Protein AF-J9DY58-F1 (afdb_monomer_lite)

Organism: Wuchereria bancrofti (NCBI:txid6293)

Radius of gyration: 15.3 Å; chains: 1; bounding box: 44×29×48 Å

Foldseek 3Di:
DWDKDWDDDPPPWTWIWTDDFQKIWIATPPVRHTPDIDGDPAGFPDKDKAWACDPDPPDDTFIAMWTDDQFWIWGQTPPPRDIDIDGHPAGFPDWDGDPHTIDTDGDDPDPDD

Sequence (113 aa):
EHKIRYRSSSKCGGEKLVILDDSVTVQEYPSGVVRRRLTADFTLLDAFWCEFPNTSADDDPLRGVCLIGHKNLIFASDTDWISYTITLPFTVKRVFRSALGLILQRTAPLPSS

Secondary structure (DSSP, 8-state):
-EEEEEEE-SSSSEEEEEEETTEEEEEEETT--EEEEEE-SS-EEEEEEEEE--SSTTSPPEEEEEEEESSEEEEEESSS--EEEEE-SS-EEEEEEETTEEEEEEPPPPP--

Structure (mmCIF, N/CA/C/O backbone):
data_AF-J9DY58-F1
#
_entry.id   AF-J9DY58-F1
#
loop_
_atom_site.group_PDB
_atom_site.id
_atom_site.type_symbol
_atom_site.label_atom_id
_atom_site.label_alt_id
_atom_site.label_comp_id
_atom_site.label_asym_id
_atom_site.label_entity_id
_atom_site.label_seq_id
_atom_site.pdbx_PDB_ins_code
_atom_site.Cartn_x
_atom_site.Cartn_y
_atom_site.Cartn_z
_atom_site.occupancy
_atom_site.B_iso_or_equiv
_atom_site.auth_seq_id
_atom_site.auth_comp_id
_atom_site.auth_asym_id
_atom_site.auth_atom_id
_atom_site.pdbx_PDB_model_num
ATOM 1 N N . GLU A 1 1 ? -11.982 -9.093 0.457 1.00 60.84 1 GLU A N 1
ATOM 2 C CA . GLU A 1 1 ? -12.428 -8.488 -0.832 1.00 60.84 1 GLU A CA 1
ATOM 3 C C . GLU A 1 1 ? -11.266 -8.502 -1.813 1.00 60.84 1 GLU A C 1
ATOM 5 O O . GLU A 1 1 ? -10.152 -8.206 -1.401 1.00 60.84 1 GLU A O 1
ATOM 10 N N . HIS A 1 2 ? -11.506 -8.818 -3.087 1.00 84.06 2 HIS A N 1
ATOM 11 C CA . HIS A 1 2 ? -10.464 -8.801 -4.117 1.00 84.06 2 HIS A CA 1
ATOM 12 C C . HIS A 1 2 ? -10.426 -7.425 -4.795 1.00 84.06 2 HIS A C 1
ATOM 14 O O . HIS A 1 2 ? -11.395 -7.026 -5.441 1.00 84.06 2 HIS A O 1
ATOM 20 N N . LYS A 1 3 ? -9.317 -6.692 -4.650 1.00 93.06 3 LYS A N 1
ATOM 21 C CA . LYS A 1 3 ? -9.095 -5.394 -5.310 1.00 93.06 3 LYS A CA 1
ATOM 22 C C . LYS A 1 3 ? -7.867 -5.478 -6.210 1.00 93.06 3 LYS A C 1
ATOM 24 O O . LYS A 1 3 ? -6.865 -6.088 -5.849 1.00 93.06 3 LYS A O 1
ATOM 29 N N . ILE A 1 4 ? -7.935 -4.852 -7.381 1.00 94.25 4 ILE A N 1
ATOM 30 C CA . ILE A 1 4 ? -6.818 -4.797 -8.328 1.00 94.25 4 ILE A CA 1
ATOM 31 C C . ILE A 1 4 ? -6.557 -3.339 -8.689 1.00 94.25 4 ILE A C 1
ATOM 33 O O . ILE A 1 4 ? -7.490 -2.587 -8.970 1.00 94.25 4 ILE A O 1
ATOM 37 N N . ARG A 1 5 ? -5.287 -2.934 -8.687 1.00 94.88 5 ARG A N 1
ATOM 38 C CA . ARG A 1 5 ? -4.847 -1.609 -9.136 1.00 94.88 5 ARG A CA 1
ATOM 39 C C . ARG A 1 5 ? -3.766 -1.754 -10.194 1.00 94.88 5 ARG A C 1
ATOM 41 O O . ARG A 1 5 ? -3.005 -2.715 -10.169 1.00 94.88 5 ARG A O 1
ATOM 48 N N . TYR A 1 6 ? -3.676 -0.777 -11.084 1.00 94.50 6 TYR A N 1
ATOM 49 C CA . TYR A 1 6 ? -2.659 -0.720 -12.129 1.00 94.50 6 TYR A CA 1
ATOM 50 C C . TYR A 1 6 ? -1.913 0.609 -12.039 1.00 94.50 6 TYR A C 1
ATOM 52 O O . TYR A 1 6 ? -2.527 1.635 -11.737 1.00 94.50 6 TYR A O 1
ATOM 60 N N . ARG A 1 7 ? -0.607 0.596 -12.313 1.00 92.19 7 ARG A N 1
ATOM 61 C CA . ARG A 1 7 ? 0.177 1.805 -12.584 1.00 92.19 7 ARG A CA 1
ATOM 62 C C . ARG A 1 7 ? 1.028 1.611 -13.828 1.00 92.19 7 ARG A C 1
ATOM 64 O O . ARG A 1 7 ? 1.565 0.529 -14.049 1.00 92.19 7 ARG A O 1
ATOM 71 N N . SER A 1 8 ? 1.150 2.657 -14.632 1.00 89.56 8 SER A N 1
ATOM 72 C CA . SER A 1 8 ? 2.052 2.678 -15.782 1.00 89.56 8 SER A CA 1
ATOM 73 C C . SER A 1 8 ? 3.501 2.765 -15.308 1.00 89.56 8 SER A C 1
ATOM 75 O O . SER A 1 8 ? 3.785 3.433 -14.313 1.00 89.56 8 SER A O 1
ATOM 77 N N . SER A 1 9 ? 4.415 2.120 -16.028 1.00 78.94 9 SER A N 1
ATOM 78 C CA . SER A 1 9 ? 5.857 2.297 -15.848 1.00 78.94 9 SER A CA 1
ATOM 79 C C . SER A 1 9 ? 6.421 3.139 -16.993 1.00 78.94 9 SER A C 1
ATOM 81 O O . SER A 1 9 ? 5.827 3.219 -18.067 1.00 78.94 9 SER A O 1
ATOM 83 N N . SER A 1 10 ? 7.568 3.783 -16.771 1.00 71.44 10 SER A N 1
ATOM 84 C CA . SER A 1 10 ? 8.277 4.562 -17.798 1.00 71.44 10 SER A CA 1
ATOM 85 C C . SER A 1 10 ? 8.847 3.690 -18.922 1.00 71.44 10 SER A C 1
ATOM 87 O O . SER A 1 10 ? 9.093 4.178 -20.022 1.00 71.44 10 SER A O 1
ATOM 89 N N . LYS A 1 11 ? 9.036 2.392 -18.666 1.00 70.88 11 LYS A N 1
ATOM 90 C CA . LYS A 1 11 ? 9.352 1.378 -19.680 1.00 70.88 11 LYS A CA 1
ATOM 91 C C . LYS A 1 11 ? 8.044 0.726 -20.129 1.00 70.88 11 LYS A C 1
ATOM 93 O O . LYS A 1 11 ? 7.178 0.513 -19.285 1.00 70.88 11 LYS A O 1
ATOM 98 N N . CYS A 1 12 ? 7.906 0.413 -21.424 1.00 70.38 12 CYS A N 1
ATOM 99 C CA . CYS A 1 12 ? 6.706 -0.213 -21.998 1.00 70.38 12 CYS A CA 1
ATOM 100 C C . CYS A 1 12 ? 6.109 -1.273 -21.056 1.00 70.38 12 CYS A C 1
ATOM 102 O O . CYS A 1 12 ? 6.748 -2.290 -20.791 1.00 70.38 12 CYS A O 1
ATOM 104 N N . GLY A 1 13 ? 4.899 -1.014 -20.552 1.00 85.25 13 GLY A N 1
ATOM 105 C CA . GLY A 1 13 ? 4.224 -1.852 -19.564 1.00 85.25 13 GLY A CA 1
ATOM 106 C C . GLY A 1 13 ? 3.852 -1.091 -18.292 1.00 85.25 13 GLY A C 1
ATOM 107 O O . GLY A 1 13 ? 3.652 0.126 -18.283 1.00 85.25 13 GLY A O 1
ATOM 108 N N . GLY A 1 14 ? 3.712 -1.832 -17.204 1.00 91.50 14 GLY A N 1
ATOM 109 C CA . GLY A 1 14 ? 3.327 -1.289 -15.915 1.00 91.50 14 GLY A CA 1
ATOM 110 C C . GLY A 1 14 ? 3.404 -2.325 -14.814 1.00 91.50 14 GLY A C 1
ATOM 111 O O . GLY A 1 14 ? 3.980 -3.399 -14.971 1.00 91.50 14 GLY A O 1
ATOM 112 N N . GLU A 1 15 ? 2.779 -1.996 -13.699 1.00 94.19 15 GLU A N 1
ATOM 113 C CA . GLU A 1 15 ? 2.619 -2.898 -12.578 1.00 94.19 15 GLU A CA 1
ATOM 114 C C . GLU A 1 15 ? 1.151 -3.039 -12.213 1.00 94.19 15 GLU A C 1
ATOM 116 O O . GLU A 1 15 ? 0.329 -2.138 -12.400 1.00 94.19 15 GLU A O 1
ATOM 121 N N . LYS A 1 16 ? 0.842 -4.197 -11.654 1.00 95.31 16 LYS A N 1
ATOM 122 C CA . LYS A 1 16 ? -0.463 -4.592 -11.171 1.00 95.31 16 LYS A CA 1
ATOM 123 C C . LYS A 1 16 ? -0.331 -4.957 -9.698 1.00 95.31 16 LYS A C 1
ATOM 125 O O . LYS A 1 16 ? 0.443 -5.840 -9.338 1.00 95.31 16 LYS A O 1
ATOM 130 N N . LEU A 1 17 ? -1.107 -4.289 -8.858 1.00 96.06 17 LEU A N 1
ATOM 131 C CA . LEU A 1 17 ? -1.242 -4.589 -7.440 1.00 96.06 17 LEU A CA 1
ATOM 132 C C . LEU A 1 17 ? -2.498 -5.435 -7.245 1.00 96.06 17 LEU A C 1
ATOM 134 O O . LEU A 1 17 ? -3.602 -4.960 -7.508 1.00 96.06 17 LEU A O 1
ATOM 138 N N . VAL A 1 18 ? -2.333 -6.680 -6.814 1.00 96.00 18 VAL A N 1
ATOM 139 C CA . VAL A 1 18 ? -3.426 -7.608 -6.500 1.00 96.00 18 VAL A CA 1
ATOM 140 C C . VAL A 1 18 ? -3.566 -7.691 -4.992 1.00 96.00 18 VAL A C 1
ATOM 142 O O . VAL A 1 18 ? -2.621 -8.078 -4.316 1.00 96.00 18 VAL A O 1
ATOM 145 N N . ILE A 1 19 ? -4.734 -7.329 -4.479 1.00 95.12 19 ILE A N 1
ATOM 146 C CA . ILE A 1 19 ? -5.041 -7.285 -3.052 1.00 95.12 19 ILE A CA 1
ATOM 147 C C . ILE A 1 19 ? -6.073 -8.373 -2.784 1.00 95.12 19 ILE A C 1
ATOM 149 O O . ILE A 1 19 ? -7.186 -8.310 -3.318 1.00 95.12 19 ILE A O 1
ATOM 153 N N . LEU A 1 20 ? -5.690 -9.368 -1.990 1.00 92.94 20 LEU A N 1
ATOM 154 C CA . LEU A 1 20 ? -6.526 -10.500 -1.621 1.00 92.94 20 LEU A CA 1
ATOM 155 C C . LEU A 1 20 ? -6.424 -10.715 -0.115 1.00 92.94 20 LEU A C 1
ATOM 157 O O . LEU A 1 20 ? -5.389 -11.155 0.382 1.00 92.94 20 LEU A O 1
ATOM 161 N N . ASP A 1 21 ? -7.515 -10.403 0.576 1.00 89.94 21 ASP A N 1
ATOM 162 C CA . ASP A 1 21 ? -7.634 -10.493 2.031 1.00 89.94 21 ASP A CA 1
ATOM 163 C C . ASP A 1 21 ? -6.541 -9.683 2.742 1.00 89.94 21 ASP A C 1
ATOM 165 O O . ASP A 1 21 ? -6.570 -8.455 2.671 1.00 89.94 21 ASP A O 1
ATOM 169 N N . ASP A 1 22 ? -5.588 -10.333 3.402 1.00 91.06 22 ASP A N 1
ATOM 170 C CA . ASP A 1 22 ? -4.440 -9.727 4.087 1.00 91.06 22 ASP A CA 1
ATOM 171 C C . ASP A 1 22 ? -3.162 -9.687 3.228 1.00 91.06 22 ASP A C 1
ATOM 173 O O . ASP A 1 22 ? -2.131 -9.155 3.646 1.00 91.06 22 ASP A O 1
ATOM 177 N N . SER A 1 23 ? -3.225 -10.218 2.007 1.00 93.62 23 SER A N 1
ATOM 178 C CA . SER A 1 23 ? -2.089 -10.349 1.103 1.00 93.62 23 SER A CA 1
ATOM 179 C C . SER A 1 23 ? -2.140 -9.349 -0.051 1.00 93.62 23 SER A C 1
ATOM 181 O O . SER A 1 23 ? -3.189 -9.022 -0.612 1.00 93.62 23 SER A O 1
ATOM 183 N N . VAL A 1 24 ? -0.963 -8.870 -0.442 1.00 95.62 24 VAL A N 1
ATOM 184 C CA . VAL A 1 24 ? -0.763 -7.944 -1.550 1.00 95.62 24 VAL A CA 1
ATOM 185 C C . VAL A 1 24 ? 0.353 -8.468 -2.440 1.00 95.62 24 VAL A C 1
ATOM 187 O O . VAL A 1 24 ? 1.487 -8.661 -2.010 1.00 95.62 24 VAL A O 1
ATOM 190 N N . THR A 1 25 ? 0.041 -8.688 -3.711 1.00 96.00 25 THR A N 1
ATOM 191 C CA . THR A 1 25 ? 1.005 -9.136 -4.716 1.00 96.00 25 THR A CA 1
ATOM 192 C C . THR A 1 25 ? 1.256 -8.028 -5.727 1.00 96.00 25 THR A C 1
ATOM 194 O O . THR A 1 25 ? 0.324 -7.545 -6.368 1.00 96.00 25 THR A O 1
ATOM 197 N N . VAL A 1 26 ? 2.522 -7.658 -5.906 1.00 94.44 26 VAL A N 1
ATOM 198 C CA . VAL A 1 26 ? 2.978 -6.773 -6.982 1.00 94.44 26 VAL A CA 1
ATOM 199 C C . VAL A 1 26 ? 3.393 -7.640 -8.164 1.00 94.44 26 VAL A C 1
ATOM 201 O O . VAL A 1 26 ? 4.251 -8.517 -8.033 1.00 94.44 26 VAL A O 1
ATOM 204 N N . GLN A 1 27 ? 2.772 -7.411 -9.313 1.00 95.06 27 GLN A N 1
ATOM 205 C CA . GLN A 1 27 ? 3.036 -8.112 -10.565 1.00 95.06 27 GLN A CA 1
ATOM 206 C C . GLN A 1 27 ? 3.432 -7.111 -11.639 1.00 95.06 27 GLN A C 1
ATOM 208 O O . GLN A 1 27 ? 2.937 -5.988 -11.664 1.00 95.06 27 GLN A O 1
ATOM 213 N N . GLU A 1 28 ? 4.264 -7.532 -12.573 1.00 93.38 28 GLU A N 1
ATOM 214 C CA . GLU A 1 28 ? 4.415 -6.819 -13.831 1.00 93.38 28 GLU A CA 1
ATOM 215 C C . GLU A 1 28 ? 3.174 -6.961 -14.705 1.00 93.38 28 GLU A C 1
ATOM 217 O O . GLU A 1 28 ? 2.506 -7.998 -14.729 1.00 93.38 28 GLU A O 1
ATOM 222 N N . TYR A 1 29 ? 2.898 -5.922 -15.481 1.00 91.31 29 TYR A N 1
ATOM 223 C CA . TYR A 1 29 ? 1.833 -5.900 -16.464 1.00 91.31 29 TYR A CA 1
ATOM 224 C C . TYR A 1 29 ? 2.391 -5.527 -17.847 1.00 91.31 29 TYR A C 1
ATOM 226 O O . TYR A 1 29 ? 3.104 -4.527 -17.960 1.00 91.31 29 TYR A O 1
ATOM 234 N N . PRO A 1 30 ? 2.064 -6.281 -18.915 1.00 91.00 30 PRO A N 1
ATOM 235 C CA . PRO A 1 30 ? 1.111 -7.397 -18.957 1.00 91.00 30 PRO A CA 1
ATOM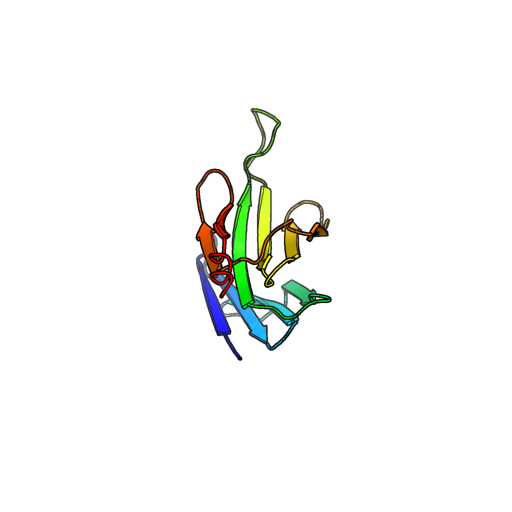 236 C C . PRO A 1 30 ? 1.707 -8.788 -18.672 1.00 91.00 30 PRO A C 1
ATOM 238 O O . PRO A 1 30 ? 0.956 -9.757 -18.679 1.00 91.00 30 PRO A O 1
ATOM 241 N N . SER A 1 31 ? 3.018 -8.915 -18.427 1.00 91.44 31 SER A N 1
ATOM 242 C CA . SER A 1 31 ? 3.703 -10.221 -18.322 1.00 91.44 31 SER A CA 1
ATOM 243 C C . SER A 1 31 ? 3.184 -11.123 -17.192 1.00 91.44 31 SER A C 1
ATOM 245 O O . SER A 1 31 ? 3.299 -12.342 -17.284 1.00 91.44 31 SER A O 1
ATOM 247 N N . GLY A 1 32 ? 2.623 -10.548 -16.122 1.00 91.62 32 GLY A N 1
ATOM 248 C CA . GLY A 1 32 ? 2.111 -11.282 -14.963 1.00 91.62 32 GLY A CA 1
ATOM 249 C C . GLY A 1 32 ? 3.197 -11.792 -14.011 1.00 91.62 32 GLY A C 1
ATOM 250 O O . GLY A 1 32 ? 2.875 -12.460 -13.026 1.00 91.62 32 GLY A O 1
ATOM 251 N N . VAL A 1 33 ? 4.472 -11.476 -14.268 1.00 94.19 33 VAL A N 1
ATOM 252 C CA . VAL A 1 33 ? 5.599 -11.888 -13.422 1.00 94.19 33 VAL A CA 1
ATOM 253 C C . VAL A 1 33 ? 5.430 -11.297 -12.025 1.00 94.19 33 VAL A C 1
ATOM 255 O O . VAL A 1 33 ? 5.303 -10.084 -11.861 1.00 94.19 33 VAL A O 1
ATOM 258 N N . VAL A 1 34 ? 5.434 -12.153 -11.002 1.00 94.12 34 VAL A N 1
ATOM 259 C CA . VAL A 1 34 ? 5.345 -11.720 -9.602 1.00 94.12 34 VAL A CA 1
ATOM 260 C C . VAL A 1 34 ? 6.674 -11.098 -9.189 1.00 94.12 34 VAL A C 1
ATOM 262 O O . VAL A 1 34 ? 7.698 -11.774 -9.156 1.00 94.12 34 VAL A O 1
ATOM 265 N N . ARG A 1 35 ? 6.640 -9.811 -8.843 1.00 90.88 35 ARG A N 1
ATOM 266 C CA . ARG A 1 35 ? 7.796 -9.055 -8.349 1.00 90.88 35 ARG A CA 1
ATOM 267 C C . ARG A 1 35 ? 7.926 -9.153 -6.838 1.00 90.88 35 ARG A C 1
ATOM 269 O O . ARG A 1 35 ? 9.025 -9.344 -6.329 1.00 90.88 35 ARG A O 1
ATOM 276 N N . ARG A 1 36 ? 6.805 -9.041 -6.122 1.00 91.50 36 ARG A N 1
ATOM 277 C CA . ARG A 1 36 ? 6.789 -9.047 -4.656 1.00 91.50 36 ARG A CA 1
ATOM 278 C C . ARG A 1 36 ? 5.478 -9.596 -4.115 1.00 91.50 36 ARG A C 1
ATOM 280 O O . ARG A 1 36 ? 4.422 -9.398 -4.716 1.00 91.50 36 ARG A O 1
ATOM 287 N N . ARG A 1 37 ? 5.550 -10.249 -2.957 1.00 93.62 37 ARG A N 1
ATOM 288 C CA . ARG A 1 37 ? 4.399 -10.605 -2.124 1.00 93.62 37 ARG A CA 1
ATOM 289 C C . ARG A 1 37 ? 4.589 -9.986 -0.749 1.00 93.62 37 ARG A C 1
ATOM 291 O O . ARG A 1 37 ? 5.681 -10.051 -0.193 1.00 93.62 37 ARG A O 1
ATOM 298 N N . LEU A 1 38 ? 3.537 -9.364 -0.252 1.00 93.69 38 LEU A N 1
ATOM 299 C CA . LEU A 1 38 ? 3.466 -8.694 1.034 1.00 93.69 38 LEU A CA 1
ATOM 300 C C . LEU A 1 38 ? 2.256 -9.258 1.768 1.00 93.69 38 LEU A C 1
ATOM 302 O O . LEU A 1 38 ? 1.212 -9.456 1.152 1.00 93.69 38 LEU A O 1
ATOM 306 N N . THR A 1 39 ? 2.390 -9.489 3.065 1.00 93.75 39 THR A N 1
ATOM 307 C CA . THR A 1 39 ? 1.293 -9.963 3.909 1.00 93.75 39 THR A CA 1
ATOM 308 C C . THR A 1 39 ? 1.221 -9.060 5.124 1.00 93.75 39 THR A C 1
ATOM 310 O O . THR A 1 39 ? 2.247 -8.790 5.748 1.00 93.75 39 THR A O 1
ATOM 313 N N . ALA A 1 40 ? 0.028 -8.558 5.424 1.00 93.19 40 ALA A N 1
ATOM 314 C CA . ALA A 1 40 ? -0.237 -7.836 6.654 1.00 93.19 40 ALA A CA 1
ATOM 315 C C . ALA A 1 40 ? -0.565 -8.826 7.777 1.00 93.19 40 ALA A C 1
ATOM 317 O O . ALA A 1 40 ? -1.277 -9.801 7.570 1.00 93.19 40 ALA A O 1
ATOM 318 N N . ASP A 1 41 ? -0.102 -8.538 8.986 1.00 92.06 41 ASP A N 1
ATOM 319 C CA . ASP A 1 41 ? -0.480 -9.235 10.221 1.00 92.06 41 ASP A CA 1
ATOM 320 C C . ASP A 1 41 ? -1.774 -8.665 10.842 1.00 92.06 41 ASP A C 1
ATOM 322 O O . ASP A 1 41 ? -2.114 -8.929 11.995 1.00 92.06 41 ASP A O 1
ATOM 326 N N . PHE A 1 42 ? -2.518 -7.868 10.072 1.00 92.69 42 PHE A N 1
ATOM 327 C CA . PHE A 1 42 ? -3.768 -7.229 10.464 1.00 92.69 42 PHE A CA 1
ATOM 328 C C . PHE A 1 42 ? -4.775 -7.228 9.314 1.00 92.69 42 PHE A C 1
ATOM 330 O O . PHE A 1 42 ? -4.427 -7.361 8.143 1.00 92.69 42 PHE A O 1
ATOM 337 N N . THR A 1 43 ? -6.044 -6.977 9.644 1.00 91.56 43 THR A N 1
ATOM 338 C CA . THR A 1 43 ? -7.103 -6.815 8.642 1.00 91.56 43 THR A CA 1
ATOM 339 C C . THR A 1 43 ? -6.832 -5.612 7.741 1.00 91.56 43 THR A C 1
ATOM 341 O O . THR A 1 43 ? -6.896 -4.455 8.176 1.00 91.56 43 THR A O 1
ATOM 344 N N . LEU A 1 44 ? -6.545 -5.903 6.476 1.00 93.31 44 LEU A N 1
ATOM 345 C CA . LEU A 1 44 ? -6.235 -4.917 5.456 1.00 93.31 44 LEU A CA 1
ATOM 346 C C . LEU A 1 44 ? -7.5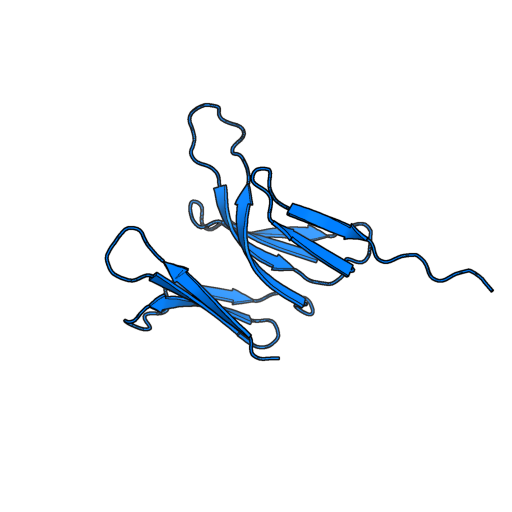10 -4.204 4.986 1.00 93.31 44 LEU A C 1
ATOM 348 O O . LEU A 1 44 ? -8.481 -4.829 4.566 1.00 93.31 44 LEU A O 1
ATOM 352 N N . LEU A 1 45 ? -7.502 -2.875 5.034 1.00 91.06 45 LEU A N 1
ATOM 353 C CA . LEU A 1 45 ? -8.557 -2.033 4.465 1.00 91.06 45 LEU A CA 1
ATOM 354 C C . LEU A 1 45 ? -8.289 -1.730 2.997 1.00 91.06 45 LEU A C 1
ATOM 356 O O . LEU A 1 45 ? -9.195 -1.757 2.154 1.00 91.06 45 LEU A O 1
ATOM 360 N N . ASP A 1 46 ? -7.037 -1.398 2.705 1.00 91.94 46 ASP A N 1
ATOM 361 C CA . ASP A 1 46 ? -6.591 -1.041 1.373 1.00 91.94 46 ASP A CA 1
ATOM 362 C C . ASP A 1 46 ? -5.077 -1.219 1.242 1.00 91.94 46 ASP A C 1
ATOM 364 O O . ASP A 1 46 ? -4.342 -1.267 2.230 1.00 91.94 46 ASP A O 1
ATOM 368 N N . ALA A 1 47 ? -4.611 -1.266 0.002 1.00 95.00 47 ALA A N 1
ATOM 369 C CA . ALA A 1 47 ? -3.203 -1.151 -0.316 1.00 95.00 47 ALA A CA 1
ATOM 370 C C . ALA A 1 47 ? -3.014 -0.366 -1.611 1.00 95.00 47 ALA A C 1
ATOM 372 O O . ALA A 1 47 ? -3.849 -0.399 -2.522 1.00 95.00 47 ALA A O 1
ATOM 373 N N . PHE A 1 48 ? -1.921 0.379 -1.690 1.00 94.75 48 PHE A N 1
ATOM 374 C CA . PHE A 1 48 ? -1.639 1.251 -2.822 1.00 94.75 48 PHE A CA 1
ATOM 375 C C . PHE A 1 48 ? -0.162 1.623 -2.866 1.00 94.75 48 PHE A C 1
ATOM 377 O O . PHE A 1 48 ? 0.526 1.622 -1.849 1.00 94.75 48 PHE A O 1
ATOM 384 N N . TRP A 1 49 ? 0.309 2.007 -4.049 1.00 94.00 49 TRP A N 1
ATOM 385 C CA . TRP A 1 49 ? 1.606 2.659 -4.171 1.00 94.00 49 TRP A CA 1
ATOM 386 C C . TRP A 1 49 ? 1.589 4.019 -3.476 1.00 94.00 49 TRP A C 1
ATOM 388 O O . TRP A 1 49 ? 0.636 4.794 -3.633 1.00 94.00 49 TRP A O 1
ATOM 398 N N . CYS A 1 50 ? 2.640 4.279 -2.713 1.00 93.00 50 CYS A N 1
ATOM 399 C CA . CYS A 1 50 ? 2.844 5.494 -1.942 1.00 93.00 50 CYS A CA 1
ATOM 400 C C . CYS A 1 50 ? 4.303 5.938 -2.053 1.00 93.00 50 CYS A C 1
ATOM 402 O O . CYS A 1 50 ? 5.185 5.154 -2.410 1.00 93.00 50 CYS A O 1
ATOM 404 N N . GLU A 1 51 ? 4.531 7.210 -1.761 1.00 92.00 51 GLU A N 1
ATOM 405 C CA . GLU A 1 51 ? 5.855 7.809 -1.744 1.00 92.00 51 GLU A CA 1
ATOM 406 C C . GLU A 1 51 ? 5.993 8.714 -0.524 1.00 92.00 51 GLU A C 1
ATOM 408 O O . GLU A 1 51 ? 5.017 9.338 -0.106 1.00 92.00 51 GLU A O 1
ATOM 413 N N . PHE A 1 52 ? 7.189 8.757 0.053 1.00 89.94 52 PHE A N 1
ATOM 414 C CA . PHE A 1 52 ? 7.537 9.643 1.157 1.00 89.94 52 PHE A CA 1
ATOM 415 C C . PHE A 1 52 ? 8.776 10.458 0.781 1.00 89.94 52 PHE A C 1
ATOM 417 O O . PHE A 1 52 ? 9.671 9.926 0.120 1.00 89.94 52 PHE A O 1
ATOM 424 N N . PRO A 1 53 ? 8.853 11.738 1.181 1.00 87.56 53 PRO A N 1
ATOM 425 C CA . PRO A 1 53 ? 10.049 12.535 0.950 1.00 87.56 53 PRO A CA 1
ATOM 426 C C . PRO A 1 53 ? 11.243 11.891 1.659 1.00 87.56 53 PRO A C 1
ATOM 428 O O . PRO A 1 53 ? 11.128 11.467 2.812 1.00 87.56 53 PRO A O 1
ATOM 431 N N . ASN A 1 54 ? 12.379 11.818 0.969 1.00 81.44 54 ASN A N 1
ATOM 432 C CA . ASN A 1 54 ? 13.627 11.426 1.602 1.00 81.44 54 ASN A CA 1
ATOM 433 C C . ASN A 1 54 ? 14.208 12.628 2.370 1.00 81.44 54 ASN A C 1
ATOM 435 O O . ASN A 1 54 ? 13.998 13.782 1.997 1.00 81.44 54 ASN A O 1
ATOM 439 N N . THR A 1 55 ? 14.881 12.370 3.489 1.00 73.50 55 THR A N 1
ATOM 440 C CA . THR A 1 55 ? 15.452 13.411 4.359 1.00 73.50 55 THR A CA 1
ATOM 441 C C . THR A 1 55 ? 16.773 13.977 3.837 1.00 73.50 55 THR A C 1
ATOM 443 O O . THR A 1 55 ? 17.219 15.021 4.308 1.00 73.50 55 THR A O 1
ATOM 446 N N . SER A 1 56 ? 17.408 13.303 2.881 1.00 71.31 56 SER 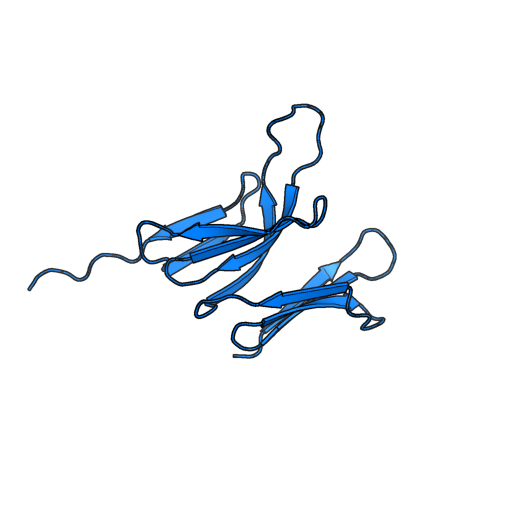A N 1
ATOM 447 C CA . SER A 1 56 ? 18.573 13.778 2.131 1.00 71.31 56 SER A CA 1
ATOM 448 C C . SER A 1 56 ? 18.114 14.636 0.952 1.00 71.31 56 SER A C 1
ATOM 450 O O . SER A 1 56 ? 17.286 14.217 0.149 1.00 71.31 56 SER A O 1
ATOM 452 N N . ALA A 1 57 ? 18.662 15.850 0.843 1.00 58.72 57 ALA A N 1
ATOM 453 C CA . ALA A 1 57 ? 18.265 16.841 -0.163 1.00 58.72 57 ALA A CA 1
ATOM 454 C C . ALA A 1 57 ? 18.511 16.403 -1.623 1.00 58.72 57 ALA A C 1
ATOM 456 O O . ALA A 1 57 ? 17.930 16.994 -2.530 1.00 58.72 57 ALA A O 1
ATOM 457 N N . ASP A 1 58 ? 19.335 15.373 -1.827 1.00 60.22 58 ASP A N 1
ATOM 458 C CA . ASP A 1 58 ? 19.757 14.875 -3.140 1.00 60.22 58 ASP A CA 1
ATOM 459 C C . ASP A 1 58 ? 19.140 13.518 -3.516 1.00 60.22 58 ASP A C 1
ATOM 461 O O . ASP A 1 58 ? 19.424 13.003 -4.597 1.00 60.22 58 ASP A O 1
ATOM 465 N N . ASP A 1 59 ? 18.297 12.931 -2.658 1.00 70.62 59 ASP A N 1
ATOM 466 C CA . ASP A 1 59 ? 17.733 11.610 -2.926 1.00 70.62 59 ASP A CA 1
ATOM 467 C C . ASP A 1 59 ? 16.299 11.673 -3.456 1.00 70.62 59 ASP A C 1
ATOM 469 O O . ASP A 1 59 ? 15.442 12.426 -2.984 1.00 70.62 59 ASP A O 1
ATOM 473 N N . ASP A 1 60 ? 16.026 10.785 -4.412 1.00 81.50 60 ASP A N 1
ATOM 474 C CA . ASP A 1 60 ? 14.679 10.490 -4.881 1.00 81.50 60 ASP A CA 1
ATOM 475 C C . ASP A 1 60 ? 13.741 10.132 -3.705 1.00 81.50 60 ASP A C 1
ATOM 477 O O . ASP A 1 60 ? 14.172 9.532 -2.711 1.00 81.50 60 ASP A O 1
ATOM 481 N N . PRO A 1 61 ? 12.432 10.443 -3.809 1.00 86.06 61 PRO A N 1
ATOM 482 C CA . PRO A 1 61 ? 11.464 10.057 -2.791 1.00 86.06 61 PRO A CA 1
ATOM 483 C C . PRO A 1 61 ? 11.446 8.537 -2.597 1.00 86.06 61 PRO A C 1
ATOM 485 O O . PRO A 1 61 ? 11.530 7.760 -3.554 1.00 86.06 61 PRO A O 1
ATOM 488 N N . LEU A 1 62 ? 11.263 8.111 -1.347 1.00 88.62 62 LEU A N 1
ATOM 489 C CA . LEU A 1 62 ? 11.125 6.705 -0.990 1.00 88.62 62 LEU A CA 1
ATOM 490 C C . LEU A 1 62 ? 9.796 6.186 -1.529 1.00 88.62 62 LEU A C 1
ATOM 492 O O . LEU A 1 62 ? 8.728 6.523 -1.016 1.00 88.62 62 LEU A O 1
ATOM 496 N N . ARG A 1 63 ? 9.864 5.365 -2.574 1.00 90.06 63 ARG A N 1
ATOM 497 C CA . ARG A 1 63 ? 8.702 4.739 -3.210 1.00 90.06 63 ARG A CA 1
ATOM 498 C C . ARG A 1 63 ? 8.482 3.342 -2.660 1.00 90.06 63 ARG A C 1
ATOM 500 O O . ARG A 1 63 ? 9.428 2.634 -2.329 1.00 90.06 63 ARG A O 1
ATOM 507 N N . GLY A 1 64 ? 7.222 2.941 -2.592 1.00 92.62 64 GLY A N 1
ATOM 508 C CA . GLY A 1 64 ? 6.875 1.598 -2.165 1.00 92.62 64 GLY A CA 1
ATOM 509 C C . GLY A 1 64 ? 5.386 1.320 -2.209 1.00 92.62 64 GLY A C 1
ATOM 510 O O . GLY A 1 64 ? 4.598 2.035 -2.839 1.00 92.62 64 GLY A O 1
ATOM 511 N N . VAL A 1 65 ? 5.000 0.265 -1.502 1.00 94.94 65 VAL A N 1
ATOM 512 C CA . VAL A 1 65 ? 3.607 -0.135 -1.319 1.00 94.94 65 VAL A CA 1
ATOM 513 C C . VAL A 1 65 ? 3.214 0.081 0.134 1.00 94.94 65 VAL A C 1
ATOM 515 O O . VAL A 1 65 ? 3.851 -0.432 1.052 1.00 94.94 65 VAL A O 1
ATOM 518 N N . CYS A 1 66 ? 2.130 0.819 0.336 1.00 95.56 66 CYS A N 1
ATOM 519 C CA . CYS A 1 66 ? 1.506 0.999 1.633 1.00 95.56 66 CYS A CA 1
ATOM 520 C C . CYS A 1 66 ? 0.349 0.013 1.790 1.00 95.56 66 CYS A C 1
ATOM 522 O O . CYS A 1 66 ? -0.514 -0.074 0.915 1.00 95.56 66 CYS A O 1
ATOM 524 N N . LEU A 1 67 ? 0.318 -0.693 2.916 1.00 96.12 67 LEU A N 1
ATOM 525 C CA . LEU A 1 67 ? -0.772 -1.558 3.356 1.00 96.12 67 LEU A CA 1
ATOM 526 C C . LEU A 1 67 ? -1.412 -0.893 4.573 1.00 96.12 67 LEU A C 1
ATOM 528 O O . LEU A 1 67 ? -0.738 -0.696 5.583 1.00 96.12 67 LEU A O 1
ATOM 532 N N . ILE A 1 68 ? -2.690 -0.524 4.487 1.00 95.62 68 ILE A N 1
ATOM 533 C CA . ILE A 1 68 ? -3.386 0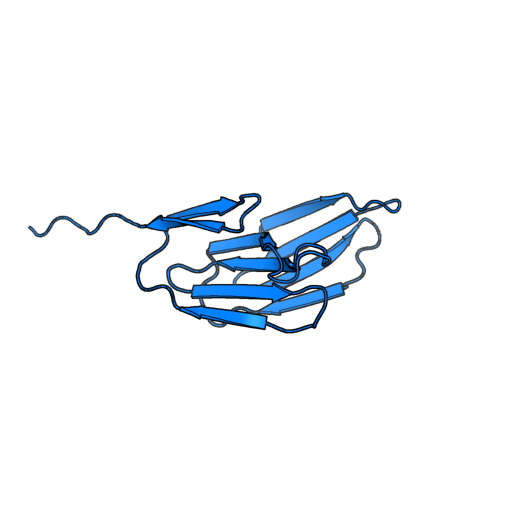.189 5.561 1.00 95.62 68 ILE A CA 1
ATOM 534 C C . ILE A 1 68 ? -4.444 -0.698 6.215 1.00 95.62 68 ILE A C 1
ATOM 536 O O . ILE A 1 68 ? -5.306 -1.262 5.548 1.00 95.62 68 ILE A O 1
ATOM 540 N N . GLY A 1 69 ? -4.395 -0.785 7.539 1.00 94.56 69 GLY A N 1
ATOM 541 C CA . GLY A 1 69 ? -5.431 -1.346 8.397 1.00 94.56 69 GLY A CA 1
ATOM 542 C C . GLY A 1 69 ? -6.122 -0.259 9.221 1.00 94.56 69 GLY A C 1
ATOM 543 O O . GLY A 1 69 ? -5.828 0.930 9.119 1.00 94.56 69 GLY A O 1
ATOM 544 N N . HIS A 1 70 ? -7.035 -0.659 10.105 1.00 93.56 70 HIS A N 1
ATOM 545 C CA . HIS A 1 70 ? -7.745 0.298 10.961 1.00 93.56 70 HIS A CA 1
ATOM 546 C C . HIS A 1 70 ? -6.830 1.063 11.921 1.00 93.56 70 HIS A C 1
ATOM 548 O O . HIS A 1 70 ? -7.087 2.230 12.191 1.00 93.56 70 HIS A O 1
ATOM 554 N N . LYS A 1 71 ? -5.786 0.424 12.447 1.00 95.62 71 LYS A N 1
ATOM 555 C CA . LYS A 1 71 ? -4.827 1.035 13.381 1.00 95.62 71 LYS A CA 1
ATOM 556 C C . LYS A 1 71 ? -3.380 0.736 13.015 1.00 95.62 71 LYS A C 1
ATOM 558 O O . LYS A 1 71 ? -2.492 0.993 13.811 1.00 95.62 71 LYS A O 1
ATOM 563 N N . ASN A 1 72 ? -3.144 0.177 11.837 1.00 96.44 72 ASN A N 1
ATOM 564 C CA . ASN A 1 72 ? -1.822 -0.261 11.425 1.00 96.44 72 ASN A CA 1
ATOM 565 C C . ASN A 1 72 ? -1.545 0.232 10.011 1.00 96.44 72 ASN A C 1
ATOM 567 O O . ASN A 1 72 ? -2.459 0.352 9.195 1.00 96.44 72 ASN A O 1
ATOM 571 N N . LEU A 1 73 ? -0.283 0.512 9.736 1.00 95.75 73 LEU A N 1
ATOM 572 C CA . LEU A 1 73 ? 0.230 0.866 8.426 1.00 95.75 73 LEU A CA 1
ATOM 573 C C . LEU A 1 73 ? 1.541 0.109 8.237 1.00 95.75 73 LEU A C 1
ATOM 575 O O . LEU A 1 73 ? 2.415 0.188 9.092 1.00 95.75 73 LEU A O 1
ATOM 579 N N . ILE A 1 74 ? 1.686 -0.593 7.119 1.00 95.94 74 ILE A N 1
ATOM 580 C CA . ILE A 1 74 ? 2.985 -1.091 6.666 1.00 95.94 74 ILE A CA 1
ATOM 581 C C . ILE A 1 74 ? 3.385 -0.278 5.445 1.00 95.94 74 ILE A C 1
ATOM 583 O O . ILE A 1 74 ? 2.609 -0.174 4.497 1.00 95.94 74 ILE A O 1
ATOM 587 N N . PHE A 1 75 ? 4.592 0.276 5.458 1.00 95.12 75 PHE A N 1
ATOM 588 C CA . PHE A 1 75 ? 5.252 0.801 4.269 1.00 95.12 75 PHE A CA 1
ATOM 589 C C . PHE A 1 75 ? 6.350 -0.171 3.843 1.00 95.12 75 PHE A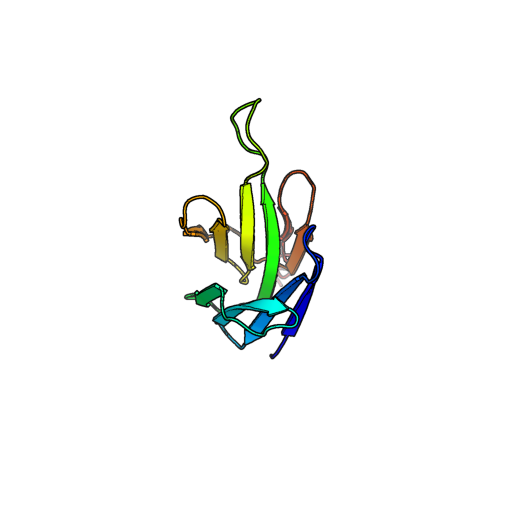 C 1
ATOM 591 O O . PHE A 1 75 ? 7.347 -0.335 4.539 1.00 95.12 75 PHE A O 1
ATOM 598 N N . ALA A 1 76 ? 6.152 -0.836 2.709 1.00 94.44 76 ALA A N 1
ATOM 599 C CA . ALA A 1 76 ? 7.126 -1.736 2.113 1.00 94.44 76 ALA A CA 1
ATOM 600 C C . ALA A 1 76 ? 7.872 -0.996 1.000 1.00 94.44 76 ALA A C 1
ATOM 602 O O . ALA A 1 76 ? 7.326 -0.793 -0.086 1.00 94.44 76 ALA A O 1
ATOM 603 N N . SER A 1 77 ? 9.105 -0.590 1.286 1.00 90.94 77 SER A N 1
ATOM 604 C CA . SER A 1 77 ? 9.933 0.220 0.391 1.00 90.94 77 SER A CA 1
ATOM 605 C C . SER A 1 77 ? 10.461 -0.599 -0.791 1.00 90.94 77 SER A C 1
ATOM 607 O O . SER A 1 77 ? 10.799 -1.779 -0.639 1.00 90.94 77 SER A O 1
ATOM 609 N N . ASP A 1 78 ? 10.491 0.011 -1.978 1.00 87.31 78 ASP A N 1
ATOM 610 C CA . ASP A 1 78 ? 10.989 -0.595 -3.219 1.00 87.31 78 ASP A CA 1
ATOM 611 C C . ASP A 1 78 ? 12.530 -0.598 -3.284 1.00 87.31 78 ASP A C 1
ATOM 613 O O . ASP A 1 78 ? 13.105 -1.387 -4.033 1.00 87.31 78 ASP A O 1
ATOM 617 N N . THR A 1 79 ? 13.207 0.272 -2.524 1.00 78.25 79 THR A N 1
ATOM 618 C CA . THR A 1 79 ? 14.652 0.535 -2.663 1.00 78.25 79 THR A CA 1
ATOM 619 C C . THR A 1 79 ? 15.524 -0.308 -1.739 1.00 78.25 79 THR A C 1
ATOM 621 O O . THR A 1 79 ? 16.553 -0.826 -2.165 1.00 78.25 79 THR A O 1
ATOM 624 N N . ASP A 1 80 ? 15.123 -0.470 -0.483 1.00 73.69 80 ASP A N 1
ATOM 625 C CA . ASP A 1 80 ? 15.943 -1.066 0.581 1.00 73.69 80 ASP A CA 1
ATOM 626 C C . ASP A 1 80 ? 15.400 -2.410 1.088 1.00 73.69 80 ASP A C 1
ATOM 628 O O . ASP A 1 80 ? 15.995 -3.028 1.967 1.00 73.69 80 ASP A O 1
ATOM 632 N N . TRP A 1 81 ? 14.286 -2.887 0.519 1.00 74.44 81 TRP A N 1
ATOM 633 C CA . TRP A 1 81 ? 13.580 -4.104 0.939 1.00 74.44 81 TRP A CA 1
ATOM 634 C C . TRP A 1 81 ? 13.114 -4.086 2.403 1.00 74.44 81 TRP A C 1
ATOM 636 O O . TRP A 1 81 ? 12.634 -5.106 2.909 1.00 74.44 81 TRP A O 1
ATOM 646 N N . ILE A 1 82 ? 13.171 -2.931 3.069 1.00 85.00 82 ILE A N 1
ATOM 647 C CA . ILE A 1 82 ? 12.715 -2.757 4.442 1.00 85.00 82 ILE A CA 1
ATOM 648 C C . ILE A 1 82 ? 11.192 -2.600 4.441 1.00 85.00 82 ILE A C 1
ATOM 650 O O . ILE A 1 82 ? 10.583 -2.005 3.545 1.00 85.00 82 ILE A O 1
ATOM 654 N N . SER A 1 83 ? 10.554 -3.196 5.448 1.00 90.44 83 SER A N 1
ATOM 655 C CA . SER A 1 83 ? 9.131 -3.010 5.727 1.00 90.44 83 SER A CA 1
ATOM 656 C C . SER A 1 83 ? 8.983 -2.296 7.062 1.00 90.44 83 SER A C 1
ATOM 658 O O . SER A 1 83 ? 9.367 -2.823 8.104 1.00 90.44 83 SER A O 1
ATOM 660 N N . TYR A 1 84 ? 8.441 -1.086 7.020 1.00 91.75 84 TYR A N 1
ATOM 661 C CA . TYR A 1 84 ? 8.203 -0.255 8.189 1.00 91.75 84 TYR A CA 1
ATOM 662 C C . TYR A 1 84 ? 6.783 -0.488 8.687 1.00 91.75 84 TYR A C 1
ATOM 664 O O . TYR A 1 84 ? 5.825 -0.101 8.018 1.00 91.75 84 TYR A O 1
ATOM 672 N N . THR A 1 85 ? 6.647 -1.102 9.859 1.00 94.62 85 THR A N 1
ATOM 673 C CA . THR A 1 85 ? 5.349 -1.342 10.499 1.00 94.62 85 THR A CA 1
ATOM 674 C C . THR A 1 85 ? 5.071 -0.264 11.537 1.00 94.62 85 THR A C 1
ATOM 676 O O . THR A 1 85 ? 5.882 -0.012 12.426 1.00 94.62 85 THR A O 1
ATOM 679 N N . ILE A 1 86 ? 3.916 0.382 11.422 1.00 94.19 86 ILE A N 1
ATOM 680 C CA . ILE A 1 86 ? 3.514 1.530 12.229 1.00 94.19 86 ILE A CA 1
ATOM 681 C C . ILE A 1 86 ? 2.159 1.228 12.864 1.00 94.19 86 ILE A C 1
ATOM 683 O O . ILE A 1 86 ? 1.182 0.960 12.163 1.00 94.19 86 ILE A O 1
ATOM 687 N N . THR A 1 87 ? 2.079 1.348 14.189 1.00 96.00 87 THR A N 1
ATOM 688 C CA . THR A 1 87 ? 0.810 1.324 14.926 1.00 96.00 87 THR A CA 1
ATOM 689 C C . THR A 1 87 ? 0.324 2.755 15.142 1.00 96.00 87 THR A C 1
ATOM 691 O O . THR A 1 87 ? 1.029 3.604 15.683 1.00 96.00 87 THR A O 1
ATOM 694 N N . LEU A 1 88 ? -0.900 3.033 14.711 1.00 94.88 88 LEU A N 1
ATOM 695 C CA . LEU A 1 88 ? -1.529 4.344 14.764 1.00 94.88 88 LEU A CA 1
ATOM 696 C C . LEU A 1 88 ? -2.289 4.525 16.087 1.00 94.88 88 LEU A C 1
ATOM 698 O O . LEU A 1 88 ? -3.055 3.643 16.486 1.00 94.88 88 LEU A O 1
ATOM 702 N N . PRO A 1 89 ? -2.188 5.698 16.738 1.00 95.12 89 PRO A N 1
ATOM 703 C CA . PRO A 1 89 ? -2.873 5.970 18.003 1.00 95.12 89 PRO A CA 1
ATOM 704 C C . PRO A 1 89 ? -4.383 6.234 17.835 1.00 95.12 89 PRO A C 1
ATOM 706 O O . PRO A 1 89 ? -5.051 6.685 18.763 1.00 95.12 89 PRO A O 1
ATOM 709 N N . PHE A 1 90 ? -4.949 5.990 16.649 1.00 93.75 90 PHE A N 1
ATOM 710 C CA . PHE A 1 90 ? -6.361 6.194 16.346 1.00 93.75 90 PHE A CA 1
ATOM 711 C C . PHE A 1 90 ? -6.843 5.279 15.216 1.00 93.75 90 PHE A C 1
ATOM 713 O O . PHE A 1 90 ? -6.057 4.796 14.406 1.00 93.75 90 PHE A O 1
ATOM 720 N N . THR A 1 91 ? -8.162 5.085 15.137 1.00 94.50 91 THR A N 1
ATOM 721 C CA . THR A 1 91 ? -8.786 4.305 14.062 1.00 94.50 91 THR A CA 1
ATOM 722 C C . THR A 1 91 ? -8.913 5.131 12.782 1.00 94.50 91 THR A C 1
ATOM 724 O O . THR A 1 91 ? -9.580 6.170 12.770 1.00 94.50 91 THR A O 1
ATOM 727 N N . VAL A 1 92 ? -8.327 4.657 11.689 1.00 93.88 92 VAL A N 1
ATOM 728 C CA . VAL A 1 92 ? -8.388 5.265 10.356 1.00 93.88 92 VAL A CA 1
ATOM 729 C C . VAL A 1 92 ? -9.745 5.005 9.708 1.00 93.88 92 VAL A C 1
ATOM 731 O O . VAL A 1 92 ? -10.222 3.871 9.660 1.00 93.88 92 VAL A O 1
ATOM 734 N N . LYS A 1 93 ? -10.351 6.077 9.190 1.00 92.56 93 LYS A N 1
ATOM 735 C CA . LYS A 1 93 ? -11.580 6.051 8.387 1.00 92.56 93 LYS A CA 1
ATOM 736 C C . LYS A 1 93 ? -11.279 6.091 6.890 1.00 92.56 93 LYS A C 1
ATOM 738 O O . LYS A 1 93 ? -11.937 5.406 6.116 1.00 92.56 93 LYS A O 1
ATOM 743 N N . ARG A 1 94 ? -10.335 6.945 6.476 1.00 91.31 94 ARG A N 1
ATOM 744 C CA . ARG A 1 94 ? -9.916 7.134 5.076 1.00 91.31 94 ARG A CA 1
ATOM 745 C C . ARG A 1 94 ? -8.438 7.495 5.006 1.00 91.31 94 ARG A C 1
ATOM 747 O O . ARG A 1 94 ? -7.911 8.101 5.939 1.00 91.31 94 ARG A O 1
ATOM 754 N N . VAL A 1 95 ? -7.812 7.177 3.879 1.00 92.69 95 VAL A N 1
ATOM 755 C CA . VAL A 1 95 ? -6.437 7.575 3.568 1.00 92.69 95 VAL A CA 1
ATOM 756 C C . VAL A 1 95 ? -6.409 8.345 2.261 1.00 92.69 95 VAL A C 1
ATOM 758 O O . VAL A 1 95 ? -7.023 7.932 1.278 1.00 92.69 95 VAL A O 1
ATOM 761 N N . PHE A 1 96 ? -5.670 9.447 2.256 1.00 91.19 96 PHE A N 1
ATOM 762 C CA . PHE A 1 96 ? -5.385 10.232 1.067 1.00 91.19 96 PHE A CA 1
ATOM 763 C C . PHE A 1 96 ? -3.881 10.227 0.812 1.00 91.19 96 PHE A C 1
ATOM 765 O O . PHE A 1 96 ? -3.079 10.365 1.736 1.00 91.19 96 PHE A O 1
ATOM 772 N N . ARG A 1 97 ? -3.511 10.060 -0.455 1.00 90.25 97 ARG A N 1
ATOM 773 C CA . ARG A 1 97 ? -2.122 10.121 -0.916 1.00 90.25 97 ARG A CA 1
ATOM 774 C C . ARG A 1 97 ? -1.775 11.576 -1.222 1.00 90.25 97 ARG A C 1
ATOM 776 O O . ARG A 1 97 ? -2.597 12.280 -1.806 1.00 90.25 97 ARG A O 1
ATOM 783 N N . SER A 1 98 ? -0.589 12.004 -0.817 1.00 87.50 98 SER A N 1
ATOM 784 C CA . SER A 1 98 ? -0.062 13.358 -0.979 1.00 87.50 98 SER A CA 1
ATOM 785 C C . SER A 1 98 ? 1.401 13.286 -1.419 1.00 87.50 98 SER A C 1
ATOM 787 O O . SER A 1 98 ? 2.071 12.293 -1.154 1.00 87.50 98 SER A O 1
ATOM 789 N N . ALA A 1 99 ? 1.917 14.359 -2.021 1.00 80.62 99 ALA A N 1
ATOM 790 C CA . ALA A 1 99 ? 3.342 14.492 -2.341 1.00 80.62 99 ALA A CA 1
ATOM 791 C C . ALA A 1 99 ? 4.248 14.452 -1.090 1.00 80.62 99 ALA A C 1
ATOM 793 O O . ALA A 1 99 ? 5.443 14.206 -1.192 1.00 80.62 99 ALA A O 1
ATOM 794 N N . LEU A 1 100 ? 3.680 14.691 0.099 1.00 85.81 100 LEU A N 1
ATOM 795 C CA . LEU A 1 100 ? 4.386 14.629 1.385 1.00 85.81 100 LEU A CA 1
ATOM 796 C C . LEU A 1 100 ? 4.153 13.308 2.141 1.00 85.81 100 LEU A C 1
ATOM 798 O O . LEU A 1 100 ? 4.455 13.223 3.329 1.00 85.81 100 LEU A O 1
ATOM 802 N N . GLY A 1 101 ? 3.570 12.292 1.497 1.00 90.75 101 GLY A N 1
ATOM 803 C CA . GLY A 1 101 ? 3.230 11.019 2.131 1.00 90.75 101 GLY A CA 1
ATOM 804 C C . GLY A 1 101 ? 1.728 10.786 2.234 1.00 90.75 101 GLY A C 1
ATOM 805 O O . GLY A 1 101 ? 0.994 10.835 1.244 1.00 90.75 101 GLY A O 1
ATOM 806 N N . LEU A 1 102 ? 1.247 10.491 3.443 1.00 93.50 102 LEU A N 1
ATOM 807 C CA . LEU A 1 102 ? -0.139 10.086 3.680 1.00 93.50 102 LEU A CA 1
ATOM 808 C C . LEU A 1 102 ? -0.866 11.054 4.605 1.00 93.50 102 LEU A C 1
ATOM 810 O O . LEU A 1 102 ? -0.372 11.418 5.668 1.00 93.50 102 LEU A O 1
ATOM 814 N N . ILE A 1 103 ? -2.097 11.393 4.232 1.00 93.75 103 ILE A N 1
ATOM 815 C CA . ILE A 1 103 ? -3.041 12.097 5.096 1.00 93.75 103 ILE A CA 1
ATOM 816 C C . ILE A 1 103 ? -4.064 11.074 5.587 1.00 93.75 103 ILE A C 1
ATOM 818 O O . ILE A 1 103 ? -4.804 10.480 4.798 1.00 93.75 103 ILE A O 1
ATOM 822 N N . LEU A 1 104 ? -4.108 10.866 6.902 1.00 94.50 104 LEU A N 1
ATOM 823 C CA . LEU A 1 104 ? -4.987 9.892 7.545 1.00 94.50 104 LEU A CA 1
ATOM 824 C C . LEU A 1 104 ? -6.182 10.603 8.180 1.00 94.50 104 LEU A C 1
ATOM 826 O O . LEU A 1 104 ? -6.032 11.408 9.098 1.00 94.50 104 LEU A O 1
ATOM 830 N N . GLN A 1 105 ? -7.390 10.278 7.724 1.00 94.12 105 GLN A N 1
ATOM 831 C CA . GLN A 1 105 ? -8.609 10.762 8.357 1.00 94.12 105 GLN A CA 1
ATOM 832 C C . GLN A 1 105 ? -8.982 9.847 9.522 1.00 94.12 105 GLN A C 1
ATOM 834 O O . GLN A 1 105 ? -9.304 8.673 9.328 1.00 94.12 105 GLN A O 1
ATOM 839 N N . ARG A 1 106 ? -8.999 10.407 10.732 1.00 94.44 106 ARG A N 1
ATOM 840 C CA . ARG A 1 106 ? -9.439 9.717 11.948 1.00 94.44 106 ARG A CA 1
ATOM 841 C C . ARG A 1 106 ? -10.954 9.467 11.944 1.00 94.44 106 ARG A C 1
ATOM 843 O O . ARG A 1 106 ? -11.738 10.318 11.526 1.00 94.44 106 ARG A O 1
ATOM 850 N N . THR A 1 107 ? -11.369 8.313 12.460 1.00 92.88 107 THR A N 1
ATOM 851 C CA . THR A 1 107 ? -12.776 8.003 12.761 1.00 92.88 107 THR A CA 1
ATOM 852 C C . THR A 1 107 ? -13.237 8.830 13.959 1.00 92.88 107 THR A C 1
ATOM 854 O O . THR A 1 107 ? -12.540 8.883 14.970 1.00 92.88 107 THR A O 1
ATOM 857 N N . ALA A 1 108 ? -14.390 9.495 13.852 1.00 87.00 108 ALA A N 1
ATOM 858 C CA . ALA A 1 108 ? -14.936 10.256 14.971 1.00 87.00 108 ALA A CA 1
ATOM 859 C C . ALA A 1 108 ? -15.186 9.323 16.171 1.00 87.00 108 ALA A C 1
ATOM 861 O O . ALA A 1 108 ? -15.659 8.202 15.958 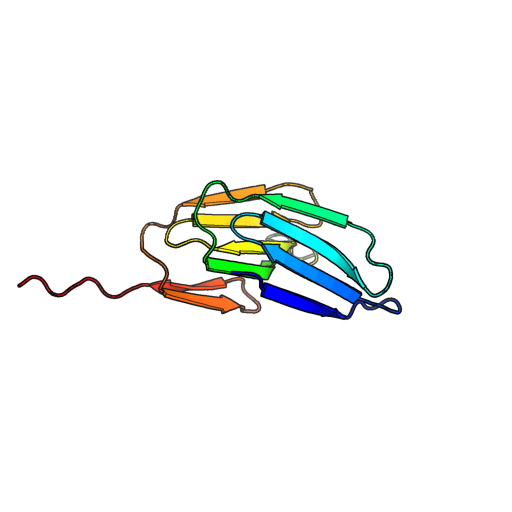1.00 87.00 108 ALA A O 1
ATOM 862 N N . PRO A 1 109 ? -14.864 9.746 17.406 1.00 78.88 109 PRO A N 1
ATOM 863 C CA . PRO A 1 109 ? -15.267 8.996 18.586 1.00 78.88 109 PRO A CA 1
ATOM 864 C C . PRO A 1 109 ? -16.794 8.867 18.596 1.00 78.88 109 PRO A C 1
ATOM 866 O O . PRO A 1 109 ? -17.501 9.802 18.213 1.00 78.88 109 PRO A O 1
ATOM 869 N N . LEU A 1 110 ? -17.294 7.696 18.994 1.00 76.44 110 LEU A N 1
ATOM 870 C CA . LEU A 1 110 ? -18.723 7.523 19.237 1.00 76.44 110 LEU A CA 1
ATOM 871 C C . LEU A 1 110 ? -19.142 8.533 20.317 1.00 76.44 110 LEU A C 1
ATOM 873 O O . LEU A 1 110 ? -18.404 8.685 21.296 1.00 76.44 110 LEU A O 1
ATOM 877 N N . PRO A 1 111 ? -20.268 9.247 20.150 1.00 74.94 111 PRO A N 1
ATOM 878 C CA . PRO A 1 111 ? -20.767 10.117 21.203 1.00 74.94 111 PRO A CA 1
ATOM 879 C C . PRO A 1 111 ? -21.008 9.270 22.455 1.00 74.94 111 PRO A C 1
ATOM 881 O O . PRO A 1 111 ? -21.642 8.217 22.382 1.00 74.94 111 PRO A O 1
ATOM 884 N N . SER A 1 112 ? -20.461 9.708 23.586 1.00 72.00 112 SER A N 1
ATOM 885 C CA . SER A 1 112 ? -20.785 9.135 24.888 1.00 72.00 112 SER A CA 1
ATOM 886 C C . SER A 1 112 ? -22.252 9.443 25.175 1.00 72.00 112 SER A C 1
ATOM 888 O O . SER A 1 112 ? -22.604 10.615 25.319 1.00 72.00 112 SER A O 1
ATOM 890 N N . SER A 1 113 ? -23.087 8.406 25.173 1.00 55.56 113 SER A N 1
ATOM 891 C CA . SER A 1 113 ? -24.463 8.451 25.673 1.00 55.56 113 SER A CA 1
ATOM 892 C C . SER A 1 113 ? -24.494 8.724 27.168 1.00 55.56 113 SER A C 1
ATOM 894 O O . SER A 1 113 ? -23.665 8.082 27.857 1.00 55.56 113 SER A O 1
#

pLDDT: mean 88.83, std 8.95, range [55.56, 96.44]